Protein AF-A0A6L5DUJ3-F1 (afdb_monomer_lite)

Sequence (88 aa):
MSKDDFYSLRPKEFFQIHHQFVLKESKQWEKVRWLATTIINFNGMQKTAIEETDLLKLPTDKEKKVKKVDLSNNTRERMIDLDEKWNY

Radius of gyration: 24.49 Å; chains: 1; bounding box: 36×47×72 Å

pLDDT: mean 71.36, std 10.75, range [49.31, 87.5]

Secondary structure (DSSP, 8-state):
--HHHHHT--HHHHHHHHHHHHHHHHHHHHHHHHHHHHHHHHTT--SSPPPHHHH---TTS---------THHHHHHHHHHHHHHH--

Structure (mmCIF, N/CA/C/O backbone):
data_AF-A0A6L5DUJ3-F1
#
_entry.id   AF-A0A6L5DUJ3-F1
#
loop_
_atom_site.group_PDB
_atom_site.id
_atom_site.type_symbol
_atom_site.label_atom_id
_atom_site.label_alt_id
_atom_site.label_comp_id
_atom_site.label_asym_id
_atom_site.label_entity_id
_atom_site.label_seq_id
_atom_site.pdbx_PDB_ins_code
_atom_site.Cartn_x
_atom_site.Cartn_y
_atom_site.Cartn_z
_atom_site.occupancy
_atom_site.B_iso_or_equiv
_atom_site.auth_seq_id
_atom_site.auth_comp_id
_atom_site.auth_asym_id
_atom_site.auth_atom_id
_atom_site.pdbx_PDB_model_num
ATOM 1 N N . MET A 1 1 ? 2.330 5.097 -26.022 1.00 62.69 1 MET A N 1
ATOM 2 C CA . MET A 1 1 ? 3.307 4.116 -26.532 1.00 62.69 1 MET A CA 1
ATOM 3 C C . MET A 1 1 ? 2.531 3.128 -27.376 1.00 62.69 1 MET A C 1
ATOM 5 O O . MET A 1 1 ? 1.479 2.694 -26.913 1.00 62.69 1 MET A O 1
ATOM 9 N N . SER A 1 2 ? 2.960 2.868 -28.612 1.00 77.38 2 SER A N 1
ATOM 10 C CA . SER A 1 2 ? 2.310 1.850 -29.443 1.00 77.38 2 SER A CA 1
ATOM 11 C C . SER A 1 2 ? 2.662 0.444 -28.932 1.00 77.38 2 SER A C 1
ATOM 13 O O . SER A 1 2 ? 3.567 0.288 -28.110 1.00 77.38 2 SER A O 1
ATOM 15 N N . LYS A 1 3 ? 1.938 -0.589 -29.382 1.00 70.38 3 LYS A N 1
ATOM 16 C CA . LYS A 1 3 ? 2.261 -1.984 -29.029 1.00 70.38 3 LYS A CA 1
ATOM 17 C C . LYS A 1 3 ? 3.654 -2.385 -29.527 1.00 70.38 3 LYS A C 1
ATOM 19 O O . LYS A 1 3 ? 4.372 -3.064 -28.803 1.00 70.38 3 LYS A O 1
ATOM 24 N N . ASP A 1 4 ? 4.048 -1.922 -30.707 1.00 76.75 4 ASP A N 1
ATOM 25 C CA . ASP A 1 4 ? 5.327 -2.281 -31.330 1.00 76.75 4 ASP A CA 1
ATOM 26 C C . ASP A 1 4 ? 6.519 -1.618 -30.617 1.00 76.75 4 ASP A C 1
ATOM 28 O O . ASP A 1 4 ? 7.572 -2.233 -30.425 1.00 76.75 4 ASP A O 1
ATOM 32 N N . ASP A 1 5 ? 6.318 -0.405 -30.093 1.00 73.19 5 ASP A N 1
ATOM 33 C CA . ASP A 1 5 ? 7.314 0.280 -29.259 1.00 73.19 5 ASP A CA 1
ATOM 34 C C . ASP A 1 5 ? 7.541 -0.433 -27.919 1.00 73.19 5 ASP A C 1
ATOM 36 O O . ASP A 1 5 ? 8.604 -0.303 -27.327 1.00 73.19 5 ASP A O 1
ATOM 40 N N . PHE A 1 6 ? 6.555 -1.182 -27.416 1.00 71.69 6 PHE A N 1
ATOM 41 C CA . PHE A 1 6 ? 6.668 -1.897 -26.143 1.00 71.69 6 PHE A CA 1
ATOM 42 C C . PHE A 1 6 ? 7.505 -3.175 -26.265 1.00 71.69 6 PHE A C 1
ATOM 44 O O . PHE A 1 6 ? 8.333 -3.453 -25.399 1.00 71.69 6 PHE A O 1
ATOM 51 N N . TYR A 1 7 ? 7.314 -3.943 -27.342 1.00 74.69 7 TYR A N 1
ATOM 52 C CA . TYR A 1 7 ? 8.045 -5.198 -27.563 1.00 74.69 7 TYR A CA 1
ATOM 53 C C . TYR A 1 7 ? 9.489 -4.991 -28.035 1.00 74.69 7 TYR A C 1
ATOM 55 O O . TYR A 1 7 ? 10.290 -5.921 -27.971 1.00 74.69 7 TYR A O 1
ATOM 63 N N . SER A 1 8 ? 9.836 -3.783 -28.479 1.00 82.62 8 SER A N 1
ATOM 64 C CA . SER A 1 8 ? 11.197 -3.416 -28.888 1.00 82.62 8 SER A CA 1
ATOM 65 C C . SER A 1 8 ? 12.073 -2.897 -27.738 1.00 82.62 8 SER A C 1
ATOM 67 O O . SER A 1 8 ? 13.267 -2.659 -27.934 1.00 82.62 8 SER A O 1
ATOM 69 N N . LEU A 1 9 ? 11.523 -2.754 -26.526 1.00 81.00 9 LEU A N 1
ATOM 70 C CA . LEU A 1 9 ? 12.266 -2.267 -25.364 1.00 81.00 9 LEU A CA 1
ATOM 71 C C . LEU A 1 9 ? 13.304 -3.281 -24.886 1.00 81.00 9 LEU A C 1
ATOM 73 O O . LEU A 1 9 ? 13.015 -4.464 -24.695 1.00 81.00 9 LEU A O 1
ATOM 77 N N . ARG A 1 10 ? 14.509 -2.798 -24.560 1.00 83.94 10 ARG A N 1
ATOM 78 C CA . ARG A 1 10 ? 15.479 -3.620 -23.830 1.00 83.94 10 ARG A CA 1
ATOM 79 C C . ARG A 1 10 ? 14.977 -3.860 -22.402 1.00 83.94 10 ARG A C 1
ATOM 81 O O . ARG A 1 10 ? 14.311 -2.992 -21.833 1.00 83.94 10 ARG A O 1
ATOM 88 N N . PRO A 1 11 ? 15.380 -4.960 -21.741 1.00 82.62 11 PRO A N 1
ATOM 89 C CA . PRO A 1 11 ? 14.916 -5.287 -20.388 1.00 82.62 11 PRO A CA 1
ATOM 90 C C . PRO A 1 11 ? 15.077 -4.153 -19.358 1.00 82.62 11 PRO A C 1
ATOM 92 O O . PRO A 1 11 ? 14.217 -3.959 -18.501 1.00 82.62 11 PRO A O 1
ATOM 95 N N . LYS A 1 12 ? 16.148 -3.353 -19.460 1.00 76.25 12 LYS A N 1
ATOM 96 C CA . LYS A 1 12 ? 16.382 -2.189 -18.587 1.00 7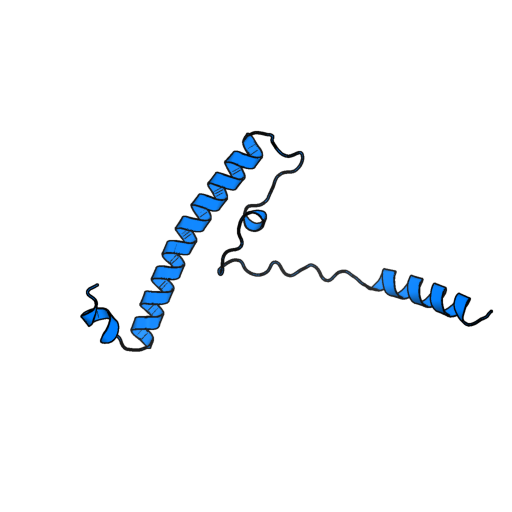6.25 12 LYS A CA 1
ATOM 97 C C . LYS A 1 12 ? 15.362 -1.065 -18.811 1.00 76.25 12 LYS A C 1
ATOM 99 O O . LYS A 1 12 ? 14.915 -0.451 -17.847 1.00 76.25 12 LYS A O 1
ATOM 104 N N . GLU A 1 13 ? 15.004 -0.802 -20.064 1.00 76.81 13 GLU A N 1
ATOM 105 C CA . GLU A 1 13 ? 14.036 0.233 -20.456 1.00 76.81 13 GLU A CA 1
ATOM 106 C C . GLU A 1 13 ? 12.620 -0.197 -20.071 1.00 76.81 13 GLU A C 1
ATOM 108 O O . GLU A 1 13 ? 11.873 0.583 -19.482 1.00 76.81 13 GLU A O 1
ATOM 113 N N . PHE A 1 14 ? 12.299 -1.476 -20.284 1.00 80.62 14 PHE A N 1
ATOM 114 C CA . PHE A 1 14 ? 11.069 -2.089 -19.795 1.00 80.62 14 PHE A CA 1
ATOM 115 C C . PHE A 1 14 ? 10.924 -1.936 -18.276 1.00 80.62 14 PHE A C 1
ATOM 117 O O . PHE A 1 14 ? 9.900 -1.446 -17.803 1.00 80.62 14 PHE A O 1
ATOM 124 N N . PHE A 1 15 ? 11.958 -2.296 -17.506 1.00 75.31 15 PHE A N 1
ATOM 125 C CA . PHE A 1 15 ? 11.912 -2.207 -16.046 1.00 75.31 15 PHE A CA 1
ATOM 126 C C . PHE A 1 15 ? 11.685 -0.769 -15.565 1.00 75.31 15 PHE A C 1
ATOM 128 O O . PHE A 1 15 ? 10.878 -0.538 -14.668 1.00 75.31 15 PHE A O 1
ATOM 135 N N . GLN A 1 16 ? 12.346 0.212 -16.185 1.00 75.81 16 GLN A N 1
ATOM 136 C CA . GLN A 1 16 ? 12.158 1.627 -15.855 1.00 75.81 16 GLN A CA 1
ATOM 137 C C . GLN A 1 16 ? 10.733 2.105 -16.140 1.00 75.81 16 GLN A C 1
ATOM 139 O O . GLN A 1 16 ? 10.127 2.759 -15.290 1.00 75.81 16 GLN A O 1
ATOM 144 N N . ILE A 1 17 ? 10.188 1.761 -17.308 1.00 75.81 17 ILE A N 1
ATOM 145 C CA . ILE A 1 17 ? 8.831 2.145 -17.702 1.00 75.81 17 ILE A CA 1
ATOM 146 C C . ILE A 1 17 ? 7.806 1.480 -16.782 1.00 75.81 17 ILE A C 1
ATOM 148 O O . ILE A 1 17 ? 6.968 2.169 -16.201 1.00 75.81 17 ILE A O 1
ATOM 152 N N . HIS A 1 18 ? 7.911 0.166 -16.575 1.00 74.19 18 HIS A N 1
ATOM 153 C CA . HIS A 1 18 ? 7.036 -0.586 -15.679 1.00 74.19 18 HIS A CA 1
ATOM 154 C C . HIS A 1 18 ? 7.064 -0.012 -14.256 1.00 74.19 18 HIS A C 1
ATOM 156 O O . HIS A 1 18 ? 6.019 0.264 -13.672 1.00 74.19 18 HIS A O 1
ATOM 162 N N . HIS A 1 19 ? 8.254 0.259 -13.714 1.00 71.75 19 HIS A N 1
ATOM 163 C CA . HIS A 1 19 ? 8.397 0.843 -12.382 1.00 71.75 19 HIS A CA 1
ATOM 164 C C . HIS A 1 19 ? 7.779 2.248 -12.293 1.00 71.75 19 HIS A C 1
ATOM 166 O O . HIS A 1 19 ? 7.147 2.585 -11.294 1.00 71.75 19 HIS A O 1
ATOM 172 N N . GLN A 1 20 ? 7.912 3.081 -13.330 1.00 72.56 20 GLN A N 1
ATOM 173 C CA . GLN A 1 20 ? 7.255 4.391 -13.371 1.00 72.56 20 GLN A CA 1
ATOM 174 C C . GLN A 1 20 ? 5.725 4.289 -13.420 1.00 72.56 20 GLN A C 1
ATOM 176 O O . GLN A 1 20 ? 5.054 5.094 -12.770 1.00 72.56 20 GLN A O 1
ATOM 181 N N . PHE A 1 21 ? 5.170 3.326 -14.162 1.00 70.56 21 PHE A N 1
ATOM 182 C CA . PHE A 1 21 ? 3.725 3.080 -14.195 1.00 70.56 21 PHE A CA 1
ATOM 183 C C . PHE A 1 21 ? 3.201 2.640 -12.828 1.00 70.56 21 PHE A C 1
ATOM 185 O O . PHE A 1 21 ? 2.288 3.277 -12.304 1.00 70.56 21 PHE A O 1
ATOM 192 N N . VAL A 1 22 ? 3.856 1.658 -12.203 1.00 72.56 22 VAL A N 1
ATOM 193 C CA . VAL A 1 22 ? 3.516 1.189 -10.851 1.00 72.56 22 VAL A CA 1
ATOM 194 C C . VAL A 1 22 ? 3.557 2.341 -9.839 1.00 72.56 22 VAL A C 1
ATOM 196 O O . VAL A 1 22 ? 2.641 2.494 -9.034 1.00 72.56 22 VAL A O 1
ATOM 199 N N . LEU A 1 23 ? 4.566 3.218 -9.907 1.00 72.81 23 LEU A N 1
ATOM 200 C CA . LEU A 1 23 ? 4.651 4.393 -9.030 1.00 72.81 23 LEU A CA 1
ATOM 201 C C . LEU A 1 23 ? 3.517 5.405 -9.259 1.00 72.81 23 LEU A C 1
ATOM 203 O O . LEU A 1 23 ? 3.019 5.995 -8.298 1.00 72.81 23 LEU A O 1
ATOM 207 N N . LYS A 1 24 ? 3.123 5.652 -10.515 1.00 74.75 24 LYS A N 1
ATOM 208 C CA . LYS A 1 24 ? 2.026 6.582 -10.833 1.00 74.75 24 LYS A CA 1
ATOM 209 C C . LYS A 1 24 ? 0.684 6.053 -10.341 1.00 74.75 24 LYS A C 1
ATOM 211 O O . LYS A 1 24 ? -0.058 6.816 -9.724 1.00 74.75 24 LYS A O 1
ATOM 216 N N . GLU A 1 25 ? 0.400 4.774 -10.568 1.00 76.25 25 GLU A N 1
ATOM 217 C CA . GLU A 1 25 ? -0.818 4.136 -10.063 1.00 76.25 25 GLU A CA 1
ATOM 218 C C . GLU A 1 25 ? -0.838 4.120 -8.536 1.00 76.25 25 GLU A C 1
ATOM 220 O O . GLU A 1 25 ? -1.834 4.514 -7.935 1.00 76.25 25 GLU A O 1
ATOM 225 N N . SER A 1 26 ? 0.283 3.784 -7.893 1.00 76.81 26 SER A N 1
ATOM 226 C CA . SER A 1 26 ? 0.385 3.779 -6.431 1.00 76.81 26 SER A CA 1
ATOM 227 C C . SER A 1 26 ? 0.011 5.129 -5.811 1.00 76.81 26 SER A C 1
ATOM 229 O O . SER A 1 26 ? -0.703 5.162 -4.813 1.00 76.81 26 SER A O 1
ATOM 231 N N . LYS A 1 27 ? 0.424 6.251 -6.419 1.00 80.75 27 LYS A N 1
ATOM 232 C CA . LYS A 1 27 ? 0.050 7.600 -5.952 1.00 80.75 27 LYS A CA 1
ATOM 233 C C . LYS A 1 27 ? -1.440 7.896 -6.102 1.00 80.75 27 LYS A C 1
ATOM 235 O O . LYS A 1 27 ? -1.998 8.651 -5.310 1.00 80.75 27 LYS A O 1
ATOM 240 N N . GLN A 1 28 ? -2.086 7.376 -7.145 1.00 84.25 28 GLN A N 1
ATOM 241 C CA . GLN A 1 28 ? -3.532 7.537 -7.311 1.00 84.25 28 GLN A CA 1
ATOM 242 C C . GLN A 1 28 ? -4.285 6.721 -6.262 1.00 84.25 28 GLN A C 1
ATOM 244 O O . GLN A 1 28 ? -5.185 7.250 -5.613 1.00 84.25 28 GLN A O 1
ATOM 249 N N . TRP A 1 29 ? -3.864 5.478 -6.040 1.00 83.44 29 TRP A N 1
ATOM 250 C CA . TRP A 1 29 ? -4.433 4.616 -5.011 1.00 83.44 29 TRP A CA 1
ATOM 251 C C . TRP A 1 29 ? -4.254 5.175 -3.598 1.00 83.44 29 TRP A C 1
ATOM 253 O O . TRP A 1 29 ? -5.186 5.121 -2.803 1.00 83.44 29 TRP A O 1
ATOM 263 N N . GLU A 1 30 ? -3.111 5.792 -3.304 1.00 84.88 30 GLU A N 1
ATOM 264 C CA . GLU A 1 30 ? -2.864 6.476 -2.031 1.00 84.88 30 GLU A CA 1
ATOM 265 C C . GLU A 1 30 ? -3.851 7.632 -1.799 1.00 84.88 30 GLU A C 1
ATOM 267 O O . GLU A 1 30 ? -4.433 7.743 -0.722 1.00 84.88 30 GLU A O 1
ATOM 272 N N . LYS A 1 31 ? -4.146 8.436 -2.831 1.00 85.81 31 LYS A N 1
ATOM 273 C CA . LYS A 1 31 ? -5.166 9.498 -2.738 1.00 85.81 31 LYS A CA 1
ATOM 274 C C . LYS A 1 31 ? -6.566 8.946 -2.479 1.00 85.81 31 LYS A C 1
ATOM 276 O O . LYS A 1 31 ? -7.296 9.501 -1.662 1.00 85.81 31 LYS A O 1
ATOM 281 N N . VAL A 1 32 ? -6.946 7.872 -3.172 1.00 86.81 32 VAL A N 1
ATOM 282 C CA . VAL A 1 32 ? -8.249 7.212 -2.974 1.00 86.81 32 VAL A CA 1
ATOM 283 C C . VAL A 1 32 ? -8.356 6.673 -1.549 1.00 86.81 32 VAL A C 1
ATOM 285 O O . VAL A 1 32 ? -9.373 6.873 -0.888 1.00 86.81 32 VAL A O 1
ATOM 288 N N . ARG A 1 33 ? -7.285 6.051 -1.053 1.00 86.81 33 ARG A N 1
ATOM 289 C CA . ARG A 1 33 ? -7.185 5.512 0.305 1.00 86.81 33 ARG A CA 1
ATOM 290 C C . ARG A 1 33 ? -7.313 6.606 1.365 1.00 86.81 33 ARG A C 1
ATOM 292 O O . ARG A 1 33 ? -8.091 6.445 2.304 1.00 86.81 33 ARG A O 1
ATOM 299 N N . TRP A 1 34 ? -6.633 7.737 1.183 1.00 87.44 34 TRP A N 1
ATOM 300 C CA . TRP A 1 34 ? -6.753 8.897 2.070 1.00 87.44 34 TRP A CA 1
ATOM 301 C C . TRP A 1 34 ? -8.186 9.447 2.111 1.00 87.44 34 TRP A C 1
ATOM 303 O O . TRP A 1 34 ? -8.751 9.654 3.187 1.00 87.44 34 TRP A O 1
ATOM 313 N N . LEU A 1 35 ? -8.812 9.621 0.942 1.00 87.50 35 LEU A N 1
ATOM 314 C CA . LEU A 1 35 ? -10.194 10.099 0.842 1.00 87.50 35 LEU A CA 1
ATOM 315 C C . LEU A 1 35 ? -11.178 9.142 1.520 1.00 87.50 35 LEU A C 1
ATOM 317 O O . LEU A 1 35 ? -12.006 9.586 2.312 1.00 87.50 35 LEU A O 1
ATOM 321 N N . ALA A 1 36 ? -11.067 7.838 1.263 1.00 86.75 36 ALA A N 1
ATOM 322 C CA . ALA A 1 36 ? -11.916 6.829 1.891 1.00 86.75 36 ALA A CA 1
ATOM 323 C C . ALA A 1 36 ? -11.757 6.827 3.419 1.00 86.75 36 ALA A C 1
ATOM 325 O O . ALA A 1 36 ? -12.754 6.847 4.138 1.00 86.75 36 ALA A O 1
ATOM 326 N N . THR A 1 37 ? -10.518 6.893 3.916 1.00 86.69 37 THR A N 1
ATOM 327 C CA . THR A 1 37 ? -10.217 6.968 5.358 1.00 86.69 37 THR A CA 1
ATOM 328 C C . THR A 1 37 ? -10.841 8.207 5.987 1.00 86.69 37 THR A C 1
ATOM 330 O O . THR A 1 37 ? -11.472 8.128 7.039 1.00 86.69 37 THR A O 1
ATOM 333 N N . THR A 1 38 ? -10.727 9.347 5.306 1.00 85.44 38 THR A N 1
ATOM 334 C CA . THR A 1 38 ? -11.292 10.617 5.768 1.00 85.44 38 THR A CA 1
ATOM 335 C C . THR A 1 38 ? -12.813 10.541 5.831 1.00 85.44 38 THR A C 1
ATOM 337 O O . THR A 1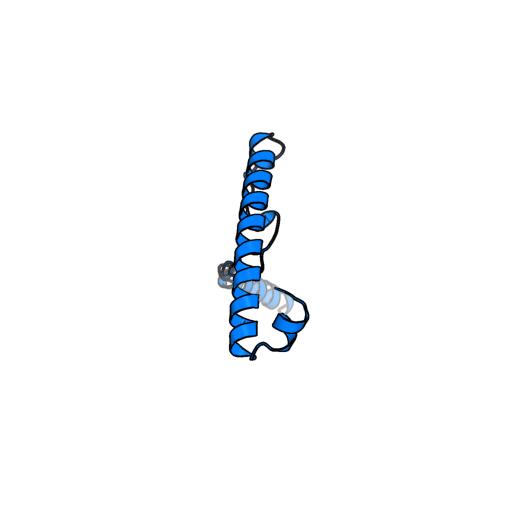 38 ? -13.393 10.883 6.854 1.00 85.44 38 THR A O 1
ATOM 340 N N . ILE A 1 39 ? -13.465 10.028 4.785 1.00 86.31 39 ILE A N 1
ATOM 341 C CA . ILE A 1 39 ? -14.922 9.848 4.740 1.00 86.31 39 ILE A CA 1
ATOM 342 C C . ILE A 1 39 ? -15.389 8.930 5.874 1.00 86.31 39 ILE A C 1
ATOM 344 O O . ILE A 1 39 ? -16.361 9.257 6.553 1.00 86.31 39 ILE A O 1
ATOM 348 N N . ILE A 1 40 ? -14.710 7.806 6.107 1.00 84.12 40 ILE A N 1
ATOM 349 C CA . ILE A 1 40 ? -15.092 6.845 7.150 1.00 84.12 40 ILE A CA 1
ATOM 350 C C . ILE A 1 40 ? -14.943 7.459 8.547 1.00 84.12 40 ILE A C 1
ATOM 352 O O . ILE A 1 40 ? -15.864 7.360 9.360 1.00 84.12 40 ILE A O 1
ATOM 356 N N . ASN A 1 41 ? -13.823 8.138 8.806 1.00 84.06 41 ASN A N 1
ATOM 357 C CA . ASN A 1 41 ? -13.566 8.772 10.098 1.00 84.06 41 ASN A CA 1
ATOM 358 C C . ASN A 1 41 ? -14.505 9.967 10.349 1.00 84.06 41 ASN A C 1
ATOM 360 O O . ASN A 1 41 ? -14.944 10.174 11.477 1.00 84.06 41 ASN A O 1
ATOM 364 N N . PHE A 1 42 ? -14.854 10.736 9.313 1.00 82.06 42 PHE A N 1
ATOM 365 C CA . PHE A 1 42 ? -15.688 11.934 9.451 1.00 82.06 42 PHE A CA 1
ATOM 366 C C . PHE A 1 42 ? -17.185 11.622 9.555 1.00 82.06 42 PHE A C 1
ATOM 368 O O . PHE A 1 42 ? -17.904 12.308 10.275 1.00 82.06 42 PHE A O 1
ATOM 375 N N . ASN A 1 43 ? -17.665 10.562 8.895 1.00 80.44 43 ASN A N 1
ATOM 376 C CA . ASN A 1 43 ? -19.069 10.141 8.994 1.00 80.44 43 ASN A CA 1
ATOM 377 C C . ASN A 1 43 ? -19.414 9.461 10.332 1.00 80.44 43 ASN A C 1
ATOM 379 O O . ASN A 1 43 ? -20.529 8.972 10.500 1.00 80.44 43 ASN A O 1
ATOM 383 N N . GLY A 1 44 ? -18.480 9.408 11.289 1.00 59.91 44 GLY A N 1
ATOM 384 C CA . GLY A 1 44 ? -18.746 8.961 12.659 1.00 59.91 44 GLY A CA 1
ATOM 385 C C . GLY A 1 44 ? -19.152 7.489 12.781 1.00 59.91 44 GLY A C 1
ATOM 386 O O . GLY A 1 44 ? -19.614 7.069 13.838 1.00 59.91 44 GLY A O 1
ATOM 387 N N . MET A 1 45 ? -18.975 6.687 11.724 1.00 60.47 45 MET A N 1
ATOM 388 C CA . MET A 1 45 ? -19.378 5.276 11.714 1.00 60.47 45 MET A CA 1
ATOM 389 C C . MET A 1 45 ? -18.458 4.380 12.561 1.00 60.47 45 MET A C 1
ATOM 391 O O . MET A 1 45 ? -18.728 3.187 12.687 1.00 60.47 45 MET A O 1
ATOM 395 N N . GLN A 1 46 ? -17.397 4.924 13.171 1.00 62.97 46 GLN A N 1
ATOM 396 C CA . GLN A 1 46 ? -16.489 4.170 14.031 1.00 62.97 46 GLN A CA 1
ATOM 397 C C . GLN A 1 46 ? -16.135 4.887 15.336 1.00 62.97 46 GLN A C 1
ATOM 399 O O . GLN A 1 46 ? -15.949 6.098 15.384 1.00 62.97 46 GLN A O 1
ATOM 404 N N . LYS A 1 47 ? -15.999 4.089 16.405 1.00 68.06 47 LYS A N 1
ATOM 405 C CA . LYS A 1 47 ? -15.556 4.527 17.742 1.00 68.06 47 LYS A CA 1
ATOM 406 C C . LYS A 1 47 ? -14.058 4.854 17.803 1.00 68.06 47 LYS A C 1
ATOM 408 O O . LYS A 1 47 ? -13.614 5.491 18.752 1.00 68.06 47 LYS A O 1
ATOM 413 N N . THR A 1 48 ? -13.286 4.389 16.826 1.00 73.81 48 THR A N 1
ATOM 414 C CA . THR A 1 48 ? -11.827 4.511 16.750 1.00 73.81 48 THR A CA 1
ATOM 415 C C . THR A 1 48 ? -11.435 4.980 15.358 1.00 73.81 48 THR A C 1
ATOM 417 O O . THR A 1 48 ? -12.000 4.501 14.379 1.00 73.81 48 THR A O 1
ATOM 420 N N . ALA A 1 49 ? -10.474 5.900 15.270 1.00 78.00 49 ALA A N 1
ATOM 421 C CA . ALA A 1 49 ? -9.962 6.362 13.986 1.00 78.00 49 ALA A CA 1
ATOM 422 C C . ALA A 1 49 ? -9.208 5.228 13.276 1.00 78.00 49 ALA A C 1
ATOM 424 O O . ALA A 1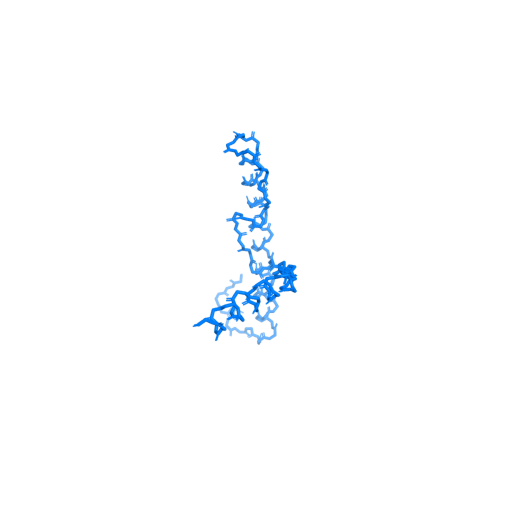 49 ? -8.338 4.597 13.877 1.00 78.00 49 ALA A O 1
ATOM 425 N N . ILE A 1 50 ? -9.547 4.986 12.010 1.00 81.88 50 ILE A N 1
ATOM 426 C CA . ILE A 1 50 ? -8.864 4.012 11.151 1.00 81.88 50 ILE A CA 1
ATOM 427 C C . ILE A 1 50 ? -7.657 4.686 10.498 1.00 81.88 50 ILE A C 1
ATOM 429 O O . ILE A 1 50 ? -7.760 5.843 10.072 1.00 81.88 50 ILE A O 1
ATOM 433 N N . GLU A 1 51 ? -6.536 3.971 10.383 1.00 80.44 51 GLU A N 1
ATOM 434 C CA . GLU A 1 51 ? -5.398 4.415 9.580 1.00 80.44 51 GLU A CA 1
ATOM 435 C C . GLU A 1 51 ? -5.554 3.994 8.112 1.00 80.44 51 GLU A C 1
ATOM 437 O O . GLU A 1 51 ? -6.124 2.956 7.786 1.00 80.44 51 GLU A O 1
ATOM 442 N N . GLU A 1 52 ? -4.977 4.764 7.192 1.00 77.38 52 GLU A N 1
ATOM 443 C CA . GLU A 1 52 ? -5.065 4.499 5.749 1.00 77.38 52 GLU A CA 1
ATOM 444 C C . GLU A 1 52 ? -4.640 3.076 5.360 1.00 77.38 52 GLU A C 1
ATOM 446 O O . GLU A 1 52 ? -5.267 2.444 4.509 1.00 77.38 52 GLU A O 1
ATOM 451 N N . THR A 1 53 ? -3.600 2.548 6.013 1.00 74.88 53 THR A N 1
ATOM 452 C CA . THR A 1 53 ? -3.065 1.201 5.763 1.00 74.88 53 THR A CA 1
ATOM 453 C C . THR A 1 53 ? -4.025 0.073 6.131 1.00 74.88 53 THR A C 1
ATOM 455 O O . THR A 1 53 ? -3.815 -1.060 5.696 1.00 74.88 53 THR A O 1
ATOM 458 N N . ASP A 1 54 ? -5.059 0.358 6.922 1.00 73.75 54 ASP A N 1
ATOM 459 C CA . ASP A 1 54 ? -6.014 -0.649 7.382 1.00 73.75 54 ASP A CA 1
ATOM 460 C C . ASP A 1 54 ? -7.118 -0.911 6.343 1.00 73.75 54 ASP A C 1
ATOM 462 O O . ASP A 1 54 ? -7.714 -1.986 6.348 1.00 73.75 54 ASP A O 1
ATOM 466 N N . LEU A 1 55 ? -7.375 0.032 5.423 1.00 74.19 55 LEU A N 1
ATOM 467 C CA . LEU A 1 55 ? -8.407 -0.110 4.385 1.00 74.19 55 LEU A CA 1
ATOM 468 C C . LEU A 1 55 ? -7.939 -0.934 3.182 1.00 74.19 55 LEU A C 1
ATOM 470 O O . LEU A 1 55 ? -8.662 -1.800 2.692 1.00 74.19 55 LEU A O 1
ATOM 474 N N . LEU A 1 56 ? -6.746 -0.628 2.667 1.00 74.69 56 LEU A N 1
ATOM 475 C CA . LEU A 1 56 ? -6.177 -1.270 1.485 1.00 74.69 56 LEU A CA 1
ATOM 476 C C . LEU A 1 56 ? -4.648 -1.260 1.581 1.00 74.69 56 LEU A C 1
ATOM 478 O O . LEU A 1 56 ? -4.027 -0.194 1.655 1.00 74.69 56 LEU A O 1
ATOM 482 N N . LYS A 1 57 ? -4.044 -2.450 1.526 1.00 76.31 57 LYS A N 1
ATOM 483 C CA . LYS A 1 57 ? -2.588 -2.611 1.482 1.00 76.31 57 LYS A CA 1
ATOM 484 C C . LYS A 1 57 ? -2.079 -2.399 0.064 1.00 76.31 57 LYS A C 1
ATOM 486 O O . LYS A 1 57 ? -2.521 -3.078 -0.862 1.00 76.31 57 LYS A O 1
ATOM 491 N N . LEU A 1 58 ? -1.130 -1.484 -0.093 1.00 74.69 58 LEU A N 1
ATOM 492 C CA . LEU A 1 58 ? -0.443 -1.249 -1.357 1.00 74.69 58 LEU A CA 1
ATOM 493 C C . LEU A 1 58 ? 0.871 -2.036 -1.416 1.00 74.69 58 LEU A C 1
ATOM 495 O O . LEU A 1 58 ? 1.513 -2.226 -0.385 1.00 74.69 58 LEU A O 1
ATOM 499 N N . PRO A 1 59 ? 1.340 -2.434 -2.615 1.00 68.06 59 PRO A N 1
ATOM 500 C CA . PRO A 1 59 ? 2.642 -3.090 -2.781 1.00 68.06 59 PRO A CA 1
ATOM 501 C C . PRO A 1 59 ? 3.821 -2.250 -2.266 1.00 68.06 59 PRO A C 1
ATOM 503 O O . PRO A 1 59 ? 4.886 -2.779 -1.962 1.00 68.06 59 PRO A O 1
ATOM 506 N N . THR A 1 60 ? 3.642 -0.929 -2.194 1.00 70.75 60 THR A N 1
ATOM 507 C CA . THR A 1 60 ? 4.623 0.032 -1.678 1.00 70.75 60 THR A CA 1
ATOM 508 C C . THR A 1 60 ? 4.593 0.186 -0.163 1.00 70.75 60 THR A C 1
ATOM 510 O O . THR A 1 60 ? 5.488 0.830 0.390 1.00 70.75 60 THR A O 1
ATOM 513 N N . ASP A 1 61 ? 3.577 -0.353 0.515 1.00 70.00 61 ASP A N 1
ATOM 514 C CA . ASP A 1 61 ? 3.509 -0.288 1.965 1.00 70.00 61 ASP A CA 1
ATOM 515 C C . ASP A 1 61 ? 4.633 -1.164 2.517 1.00 70.00 61 ASP A C 1
ATOM 517 O O . ASP A 1 61 ? 4.630 -2.390 2.395 1.00 70.00 61 ASP A O 1
ATOM 521 N N . LYS A 1 62 ? 5.636 -0.521 3.121 1.00 65.69 62 LYS A N 1
ATOM 522 C CA . LYS A 1 62 ? 6.632 -1.243 3.909 1.00 65.69 62 LYS A CA 1
ATOM 523 C C . LYS A 1 62 ? 5.860 -1.989 4.983 1.00 65.69 62 LYS A C 1
ATOM 525 O O . LYS A 1 62 ? 5.137 -1.346 5.745 1.00 65.69 62 LYS A O 1
ATOM 530 N N . GLU A 1 63 ? 6.016 -3.310 5.050 1.00 60.72 63 GLU A N 1
ATOM 531 C CA . GLU A 1 63 ? 5.485 -4.093 6.160 1.00 60.72 63 GLU A CA 1
ATOM 532 C C . GLU A 1 63 ? 5.889 -3.378 7.451 1.00 60.72 63 GLU A C 1
ATOM 534 O O . GLU A 1 63 ? 7.081 -3.252 7.759 1.00 60.72 63 GLU A O 1
ATOM 539 N N . LYS A 1 64 ? 4.905 -2.813 8.169 1.00 52.34 64 LYS A N 1
ATOM 540 C CA . LYS A 1 64 ? 5.144 -2.274 9.505 1.00 52.34 64 LYS A CA 1
ATOM 541 C C . LYS A 1 64 ? 5.783 -3.428 10.258 1.00 52.34 64 LYS A C 1
ATOM 543 O O . LYS A 1 64 ? 5.127 -4.450 10.444 1.00 52.34 64 LYS A O 1
ATOM 548 N N . LYS A 1 65 ? 7.069 -3.297 10.615 1.00 49.66 65 LYS A N 1
ATOM 549 C CA . LYS A 1 65 ? 7.775 -4.284 11.434 1.00 49.66 65 LYS A CA 1
ATOM 550 C C . LYS A 1 65 ? 6.880 -4.532 12.634 1.00 49.66 65 LYS A C 1
ATOM 552 O O . LYS A 1 65 ? 6.763 -3.654 13.488 1.00 49.66 65 LYS A O 1
ATOM 557 N N . VAL A 1 66 ? 6.201 -5.678 12.648 1.00 51.66 66 VAL A N 1
ATOM 558 C CA . VAL A 1 66 ? 5.391 -6.109 13.780 1.00 51.66 66 VAL A CA 1
ATOM 559 C C . VAL A 1 66 ? 6.334 -5.998 14.967 1.00 51.66 66 VAL A C 1
ATOM 561 O O . VAL A 1 66 ? 7.404 -6.615 14.952 1.00 51.66 66 VAL A O 1
ATOM 564 N N . LYS A 1 67 ? 6.025 -5.108 15.922 1.00 50.88 67 LYS A N 1
ATOM 565 C CA . LYS A 1 67 ? 6.802 -5.006 17.160 1.00 50.88 67 LYS A CA 1
ATOM 566 C C . LYS A 1 67 ? 6.891 -6.433 17.677 1.00 50.88 67 LYS A C 1
ATOM 568 O O . LYS A 1 67 ? 5.846 -7.040 17.900 1.00 50.88 67 LYS A O 1
ATOM 573 N N . LYS A 1 68 ? 8.109 -6.984 17.751 1.00 51.22 68 LYS A N 1
ATOM 574 C CA . LYS A 1 68 ? 8.347 -8.324 18.291 1.00 51.22 68 LYS A CA 1
ATOM 575 C C . LYS A 1 68 ? 7.572 -8.392 19.599 1.00 51.22 68 LYS A C 1
ATOM 577 O O . LYS A 1 68 ? 7.872 -7.634 20.516 1.00 51.22 68 LYS A O 1
ATOM 582 N N . VAL A 1 69 ? 6.528 -9.212 19.624 1.00 51.84 69 VAL A N 1
ATOM 583 C CA . VAL A 1 69 ? 5.796 -9.495 20.850 1.00 51.84 69 VAL A CA 1
ATOM 584 C C . VAL A 1 69 ? 6.832 -10.100 21.783 1.00 51.84 69 VAL A C 1
ATOM 586 O O . VAL A 1 69 ? 7.458 -11.104 21.438 1.00 51.84 69 VAL A O 1
ATOM 589 N N . ASP A 1 70 ? 7.094 -9.425 22.897 1.00 56.06 70 ASP A N 1
ATOM 590 C CA . ASP A 1 70 ? 8.053 -9.881 23.891 1.00 56.06 70 ASP A CA 1
ATOM 591 C C . ASP A 1 70 ? 7.466 -11.139 24.552 1.00 56.06 70 ASP A C 1
ATOM 593 O O . ASP A 1 70 ? 6.619 -11.080 25.440 1.00 56.06 70 ASP A O 1
ATOM 597 N N . LEU A 1 71 ? 7.834 -12.306 24.016 1.00 57.97 71 LEU A N 1
ATOM 598 C CA . LEU A 1 71 ? 7.349 -13.628 24.435 1.00 57.97 71 LEU A CA 1
ATOM 599 C C . LEU A 1 71 ? 7.886 -14.045 25.817 1.00 57.97 71 LEU A C 1
ATOM 601 O O . LEU A 1 71 ? 7.563 -15.134 26.298 1.00 57.97 71 LEU A O 1
ATOM 605 N N . SER A 1 72 ? 8.695 -13.204 26.464 1.00 58.69 72 SER A N 1
ATOM 606 C CA . SER A 1 72 ? 9.352 -13.502 27.739 1.00 58.69 72 SER A CA 1
ATOM 607 C C . SER A 1 72 ? 8.359 -13.808 28.868 1.00 58.69 72 SER A C 1
ATOM 609 O O . SER A 1 72 ? 8.605 -14.730 29.644 1.00 58.69 72 SER A O 1
ATOM 611 N N . ASN A 1 73 ? 7.197 -13.145 28.905 1.00 57.50 73 ASN A N 1
ATOM 612 C CA . ASN A 1 73 ? 6.195 -13.389 29.952 1.00 57.50 73 ASN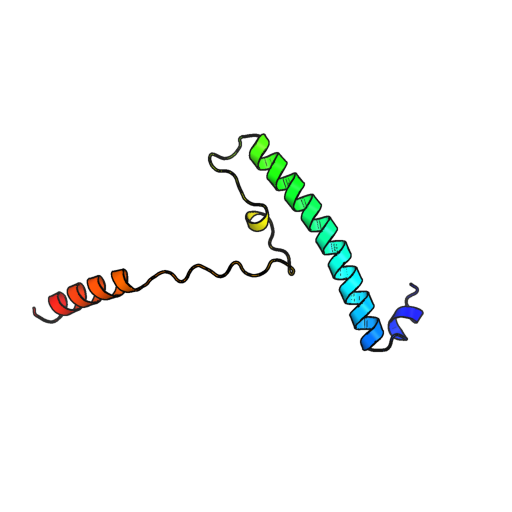 A CA 1
ATOM 613 C C . ASN A 1 73 ? 5.347 -14.651 29.707 1.00 57.50 73 ASN A C 1
ATOM 615 O O . ASN A 1 73 ? 5.137 -15.433 30.628 1.00 57.50 73 ASN A O 1
ATOM 619 N N . ASN A 1 74 ? 4.938 -14.921 28.461 1.00 56.66 74 ASN A N 1
ATOM 620 C CA . ASN A 1 74 ? 4.080 -16.076 28.134 1.00 56.66 74 ASN A CA 1
ATOM 621 C C . ASN A 1 74 ? 4.829 -17.420 28.264 1.00 56.66 74 ASN A C 1
ATOM 623 O O . ASN A 1 74 ? 4.246 -18.464 28.545 1.00 56.66 74 ASN A O 1
ATOM 627 N N . THR A 1 75 ? 6.153 -17.406 28.089 1.00 59.09 75 THR A N 1
ATOM 628 C CA . THR A 1 75 ? 6.965 -18.630 28.189 1.00 59.09 75 THR A CA 1
ATOM 629 C C . THR A 1 75 ? 7.147 -19.081 29.643 1.00 59.09 75 THR A C 1
ATOM 631 O O . THR A 1 75 ? 7.183 -20.280 29.905 1.00 59.09 75 THR A O 1
ATOM 634 N N . ARG A 1 76 ? 7.224 -18.141 30.598 1.00 58.03 76 ARG A N 1
ATOM 635 C CA . ARG A 1 76 ? 7.441 -18.454 32.019 1.00 58.03 76 ARG A CA 1
ATOM 636 C C . ARG A 1 76 ? 6.200 -19.059 32.675 1.00 58.03 76 ARG A C 1
ATOM 638 O O . ARG A 1 76 ? 6.330 -20.055 33.374 1.00 58.03 76 ARG A O 1
ATOM 645 N N . GLU A 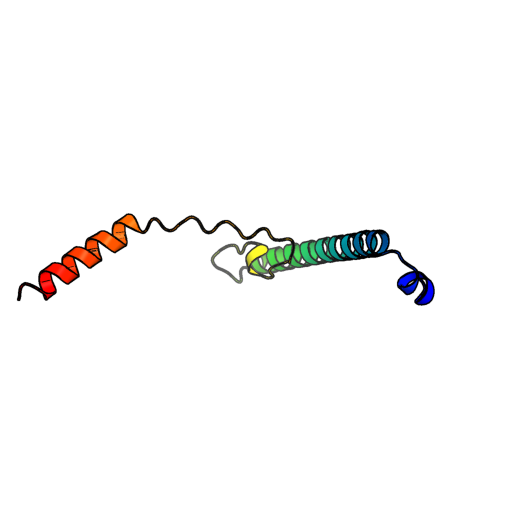1 77 ? 5.021 -18.503 32.407 1.00 58.75 77 GLU A N 1
ATOM 646 C CA . GLU A 1 77 ? 3.748 -19.027 32.929 1.00 58.75 77 GLU A CA 1
ATOM 647 C C . GLU A 1 77 ? 3.461 -20.437 32.389 1.00 58.75 77 GLU A C 1
ATOM 649 O O . GLU A 1 77 ? 3.159 -21.343 33.158 1.00 58.75 77 GLU A O 1
ATOM 654 N N . ARG A 1 78 ? 3.709 -20.681 31.093 1.00 59.88 78 ARG A N 1
ATOM 655 C CA . ARG A 1 78 ? 3.558 -22.020 30.496 1.00 59.88 78 ARG A CA 1
ATOM 656 C C . ARG A 1 78 ? 4.521 -23.070 31.048 1.00 59.88 78 ARG A C 1
ATOM 658 O O . ARG A 1 78 ? 4.171 -24.245 31.055 1.00 59.88 78 ARG A O 1
ATOM 665 N N . MET A 1 79 ? 5.734 -22.684 31.454 1.00 61.38 79 MET A N 1
ATOM 666 C CA . MET A 1 79 ? 6.671 -23.626 32.078 1.00 61.38 79 MET A CA 1
ATOM 667 C C . MET A 1 79 ? 6.224 -24.024 33.486 1.00 61.38 79 MET A C 1
ATOM 669 O O . MET A 1 79 ? 6.380 -25.186 33.840 1.00 61.38 79 MET A O 1
ATOM 673 N N . ILE A 1 80 ? 5.642 -23.094 34.249 1.00 67.19 80 ILE A N 1
ATOM 674 C CA . ILE A 1 80 ? 5.103 -23.367 35.589 1.00 67.19 80 ILE A CA 1
ATOM 675 C C . ILE A 1 80 ? 3.891 -24.303 35.487 1.00 67.19 80 ILE A C 1
ATOM 677 O O . ILE A 1 80 ? 3.871 -25.337 36.147 1.00 67.19 80 ILE A O 1
ATOM 681 N N . ASP A 1 81 ? 2.955 -24.018 34.575 1.00 63.31 81 ASP A N 1
ATOM 682 C CA . ASP A 1 81 ? 1.779 -24.871 34.340 1.00 63.31 81 ASP A CA 1
ATOM 683 C C . ASP A 1 81 ? 2.153 -26.293 33.889 1.00 63.31 81 ASP A C 1
ATOM 685 O O . ASP A 1 81 ? 1.462 -27.264 34.198 1.00 63.31 81 ASP A O 1
ATOM 689 N N . LEU A 1 82 ? 3.234 -26.436 33.113 1.00 62.38 82 LEU A N 1
ATOM 690 C CA . LEU A 1 82 ? 3.742 -27.748 32.716 1.00 62.38 82 LEU A CA 1
ATOM 691 C C . LEU A 1 82 ? 4.361 -28.476 33.912 1.00 62.38 82 LEU A C 1
ATOM 693 O O . LEU A 1 82 ? 4.035 -29.638 34.125 1.00 62.38 82 LEU A O 1
ATOM 697 N N . ASP A 1 83 ? 5.204 -27.815 34.702 1.00 63.75 83 ASP A N 1
ATOM 698 C CA . ASP A 1 83 ? 5.871 -28.431 35.856 1.00 63.75 83 ASP A CA 1
ATOM 699 C C . ASP A 1 83 ? 4.865 -28.893 36.929 1.00 63.75 83 ASP A C 1
ATOM 701 O O . ASP A 1 83 ? 4.994 -29.986 37.478 1.00 63.75 83 ASP A O 1
ATOM 705 N N . GLU A 1 84 ? 3.784 -28.142 37.158 1.00 68.50 84 GLU A N 1
ATOM 706 C CA . GLU A 1 84 ? 2.694 -28.570 38.050 1.00 68.50 84 GLU A CA 1
ATOM 707 C C . GLU A 1 84 ? 1.937 -29.798 37.522 1.00 68.50 84 GLU A C 1
ATOM 709 O O . GLU A 1 84 ? 1.490 -30.640 38.300 1.00 68.50 84 GLU A O 1
ATOM 714 N N . LYS A 1 85 ? 1.814 -29.937 36.198 1.00 65.75 85 LYS A N 1
ATOM 715 C CA . LYS A 1 85 ? 1.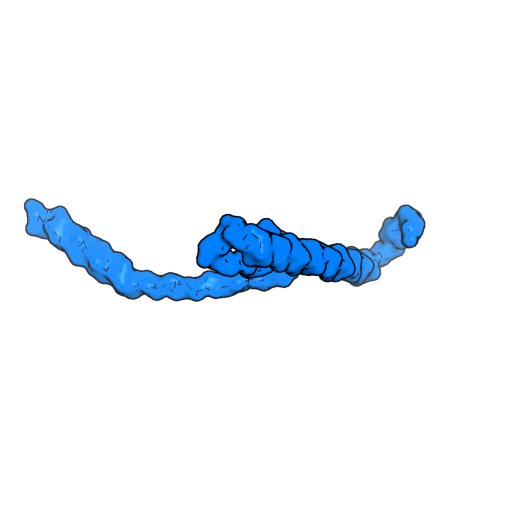071 -31.033 35.560 1.00 65.75 85 LYS A CA 1
ATOM 716 C C . LYS A 1 85 ? 1.855 -32.344 35.481 1.00 65.75 85 LYS A C 1
ATOM 718 O O . LYS A 1 85 ? 1.241 -33.396 35.336 1.00 65.75 85 LYS A O 1
ATOM 723 N N . TRP A 1 86 ? 3.185 -32.283 35.527 1.00 59.69 86 TRP A N 1
ATOM 724 C CA . TRP A 1 86 ? 4.064 -33.459 35.489 1.00 59.69 86 TRP A CA 1
ATOM 725 C C . TRP A 1 86 ? 4.499 -33.942 36.883 1.00 59.69 86 TRP A C 1
ATOM 727 O O . TRP A 1 86 ? 5.029 -35.046 36.986 1.00 59.69 86 TRP A O 1
ATOM 737 N N . ASN A 1 87 ? 4.260 -33.151 37.938 1.00 57.94 87 ASN A N 1
ATOM 738 C CA . ASN A 1 87 ? 4.598 -33.481 39.331 1.00 57.94 87 ASN A CA 1
ATOM 739 C C . ASN A 1 87 ? 3.395 -33.966 40.180 1.00 57.94 87 ASN A C 1
ATOM 741 O O . ASN A 1 87 ? 3.483 -33.980 41.409 1.00 57.94 87 ASN A O 1
ATOM 745 N N . TYR A 1 88 ? 2.297 -34.387 39.539 1.00 49.31 88 TYR A N 1
ATOM 746 C CA . TYR A 1 88 ? 1.152 -35.100 40.134 1.00 49.31 88 TYR A CA 1
ATOM 747 C C . TYR A 1 88 ? 0.928 -36.431 39.411 1.00 49.31 88 TYR A C 1
ATOM 749 O O . TYR A 1 88 ? 0.504 -37.397 40.086 1.00 49.31 88 TYR A O 1
#

Foldseek 3Di:
DDPVVQVPDDPVRNVVVVVVVLVVVVVVVLVVLVVVQCCCVVVVVDPDRDDSCVPDPRPPDDPPPPPPPPCVVVVVVVVVVVVVVVVD